Protein AF-A0A968SKX7-F1 (afdb_monomer_lite)

Radius of gyration: 16.62 Å; chains: 1; bounding box: 39×23×51 Å

Foldseek 3Di:
DPDAFQWKWKWFQFPVRDIDIAIDRDVVVVVCCCVPPQVVQQCPQDWDWDDHDDDPPDTDIDGNPGGPDMDMDGHDDDDPPPPDPPD

Structure (mmCIF, N/CA/C/O backbone):
data_AF-A0A968SKX7-F1
#
_entry.id   AF-A0A968SKX7-F1
#
loop_
_atom_site.group_PDB
_atom_site.id
_atom_site.type_symbol
_atom_site.label_atom_id
_atom_site.label_alt_id
_atom_site.label_comp_id
_atom_site.label_asym_id
_atom_site.label_entity_id
_atom_site.label_seq_id
_atom_site.pdbx_PDB_ins_code
_atom_site.Cartn_x
_atom_site.Cartn_y
_atom_site.Cartn_z
_atom_site.occupancy
_atom_site.B_iso_or_equiv
_atom_site.auth_seq_id
_atom_site.auth_comp_id
_atom_site.auth_asym_id
_atom_site.auth_atom_id
_atom_site.pdbx_PDB_model_num
ATOM 1 N N . MET A 1 1 ? 26.245 -4.046 -12.872 1.00 55.03 1 MET A N 1
ATOM 2 C CA . MET A 1 1 ? 25.488 -3.252 -11.877 1.00 55.03 1 MET A CA 1
ATOM 3 C C . MET A 1 1 ? 24.117 -3.887 -11.702 1.00 55.03 1 MET A C 1
ATOM 5 O O . MET A 1 1 ? 23.567 -4.302 -12.719 1.00 55.03 1 MET A O 1
ATOM 9 N N . PRO A 1 2 ? 23.572 -4.008 -10.478 1.00 63.22 2 PRO A N 1
ATOM 10 C CA . PRO A 1 2 ? 22.182 -4.416 -10.291 1.00 63.22 2 PRO A CA 1
ATOM 11 C C . PRO A 1 2 ? 21.283 -3.431 -11.038 1.00 63.22 2 PRO A C 1
ATOM 13 O O . PRO A 1 2 ? 21.458 -2.219 -10.913 1.00 63.22 2 PRO A O 1
ATOM 16 N N . ARG A 1 3 ? 20.373 -3.939 -11.866 1.00 76.31 3 ARG A N 1
ATOM 17 C CA . ARG A 1 3 ? 19.464 -3.089 -12.631 1.00 76.31 3 ARG A CA 1
ATOM 18 C C . ARG A 1 3 ? 18.500 -2.390 -11.668 1.00 76.31 3 ARG A C 1
ATOM 20 O O . ARG A 1 3 ? 17.886 -3.058 -10.838 1.00 76.31 3 ARG A O 1
ATOM 27 N N . MET A 1 4 ? 18.386 -1.064 -11.764 1.00 81.38 4 M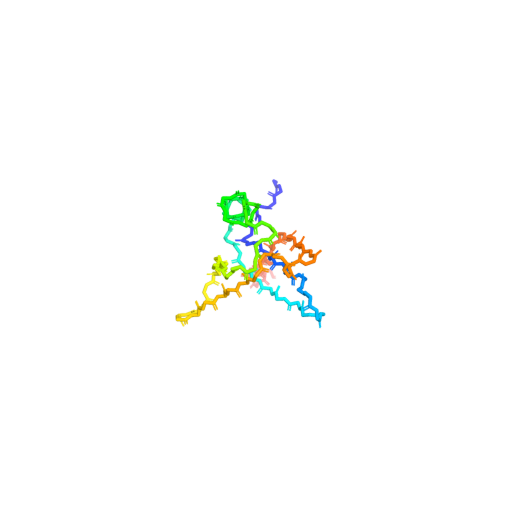ET A N 1
ATOM 28 C CA . MET A 1 4 ? 17.362 -0.320 -11.026 1.00 81.38 4 MET A CA 1
ATOM 29 C C . MET A 1 4 ? 15.968 -0.769 -11.495 1.00 81.38 4 MET A C 1
ATOM 31 O O . MET A 1 4 ? 15.776 -0.909 -12.706 1.00 81.38 4 MET A O 1
ATOM 35 N N . PRO A 1 5 ? 15.015 -1.014 -10.577 1.00 86.50 5 PRO A N 1
ATOM 36 C CA . PRO A 1 5 ? 13.633 -1.312 -10.942 1.00 86.50 5 PRO A CA 1
ATOM 37 C C . PRO A 1 5 ? 13.011 -0.177 -11.753 1.00 86.50 5 PRO A C 1
ATOM 39 O O . PRO A 1 5 ? 13.246 0.993 -11.458 1.00 86.50 5 PRO A O 1
ATOM 42 N N . ASP A 1 6 ? 12.216 -0.528 -12.760 1.00 87.38 6 ASP A N 1
ATOM 43 C CA . ASP A 1 6 ? 11.501 0.441 -13.591 1.00 87.38 6 ASP A CA 1
ATOM 44 C C . ASP A 1 6 ? 10.305 1.034 -12.829 1.00 87.38 6 ASP A C 1
ATOM 46 O O . ASP A 1 6 ? 9.990 2.216 -12.976 1.00 87.38 6 ASP A O 1
ATOM 50 N N . GLU A 1 7 ? 9.633 0.195 -12.032 1.00 92.44 7 GLU A N 1
ATOM 51 C CA . GLU A 1 7 ? 8.452 0.523 -11.225 1.00 92.44 7 GLU A CA 1
ATOM 52 C C . GLU A 1 7 ? 8.375 -0.394 -9.997 1.00 92.44 7 GLU A C 1
ATOM 54 O O . GLU A 1 7 ? 9.094 -1.392 -9.895 1.00 92.44 7 GLU A O 1
ATOM 59 N N . TYR A 1 8 ? 7.463 -0.085 -9.077 1.00 94.69 8 TYR A N 1
ATOM 60 C CA . TYR A 1 8 ? 7.139 -0.931 -7.932 1.00 94.69 8 TYR A CA 1
ATOM 61 C C . TYR A 1 8 ? 5.655 -1.291 -7.936 1.00 94.69 8 TYR A C 1
ATOM 63 O O . TYR A 1 8 ? 4.797 -0.409 -7.986 1.00 94.69 8 TYR A O 1
ATOM 71 N N . ALA A 1 9 ? 5.352 -2.588 -7.881 1.00 95.94 9 ALA A N 1
A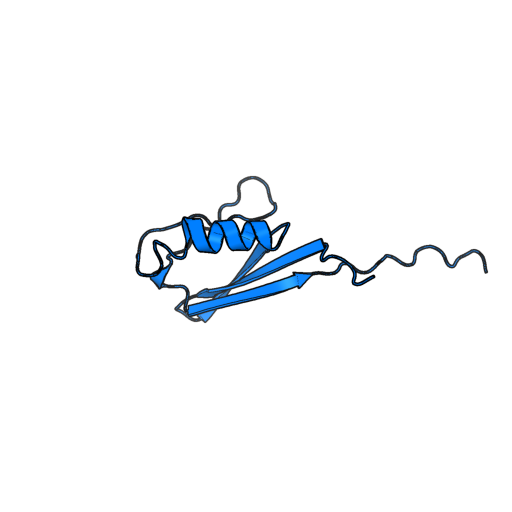TOM 72 C CA . ALA A 1 9 ? 4.004 -3.087 -7.640 1.00 95.94 9 ALA A CA 1
ATOM 73 C C . ALA A 1 9 ? 3.710 -3.028 -6.143 1.00 95.94 9 ALA A C 1
ATOM 75 O O . ALA A 1 9 ? 4.477 -3.567 -5.345 1.00 95.94 9 ALA A O 1
ATOM 76 N N . VAL A 1 10 ? 2.604 -2.404 -5.761 1.00 97.12 10 VAL A N 1
ATOM 77 C CA . VAL A 1 10 ? 2.125 -2.383 -4.380 1.00 97.12 10 VAL A CA 1
ATOM 78 C C . VAL A 1 10 ? 0.792 -3.104 -4.346 1.00 97.12 10 VAL A C 1
ATOM 80 O O . VAL A 1 10 ? -0.183 -2.646 -4.935 1.00 97.12 10 VAL A O 1
ATOM 83 N N . HIS A 1 11 ? 0.760 -4.242 -3.660 1.00 97.69 11 HIS A N 1
ATOM 84 C CA . HIS A 1 11 ? -0.447 -5.034 -3.490 1.00 97.69 11 HIS A CA 1
ATOM 85 C C . HIS A 1 11 ? -1.029 -4.791 -2.105 1.00 97.69 11 HIS A C 1
ATOM 87 O O . HIS A 1 11 ? -0.365 -5.053 -1.098 1.00 97.69 11 HIS A O 1
ATOM 93 N N . PHE A 1 12 ? -2.277 -4.344 -2.067 1.00 97.75 12 PHE A N 1
ATOM 94 C CA . PHE A 1 12 ? -3.057 -4.184 -0.850 1.00 97.75 12 PHE A CA 1
ATOM 95 C C . PHE A 1 12 ? -3.892 -5.433 -0.618 1.00 97.75 12 PHE A C 1
ATOM 97 O O . PHE A 1 12 ? -4.660 -5.835 -1.488 1.00 97.75 12 PHE A O 1
ATOM 104 N N . LEU A 1 13 ? -3.745 -6.038 0.557 1.00 97.88 13 LEU A N 1
ATOM 105 C CA . LEU A 1 13 ? -4.621 -7.097 1.035 1.00 97.88 13 LEU A CA 1
ATOM 106 C C . LEU A 1 13 ? -5.684 -6.431 1.901 1.00 97.88 13 LEU A C 1
ATOM 108 O O . LEU A 1 13 ? -5.357 -5.879 2.950 1.00 97.88 13 LEU A O 1
ATOM 112 N N . ILE A 1 14 ? -6.931 -6.435 1.445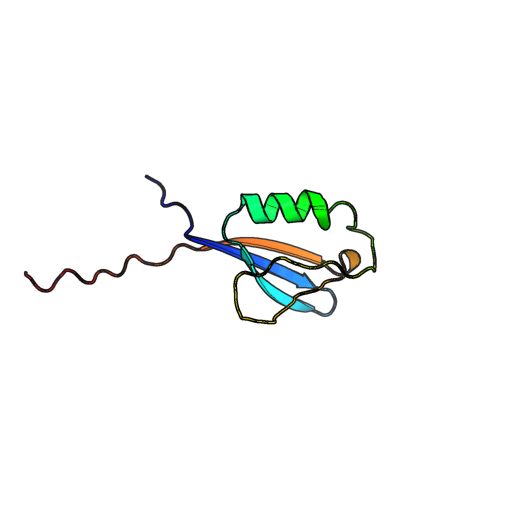 1.00 97.12 14 ILE A N 1
ATOM 113 C CA . ILE A 1 14 ? -8.030 -5.699 2.071 1.00 97.12 14 ILE A CA 1
ATOM 114 C C . ILE A 1 14 ? -8.990 -6.697 2.720 1.00 97.12 14 ILE A C 1
ATOM 116 O O . ILE A 1 14 ? -9.214 -7.802 2.212 1.00 97.12 14 ILE A O 1
ATOM 120 N N . SER A 1 15 ? -9.553 -6.310 3.865 1.00 97.12 15 SER A N 1
ATOM 121 C CA . SER A 1 15 ? -10.597 -7.076 4.541 1.00 97.12 15 SER A CA 1
ATOM 122 C C . SER A 1 15 ? -11.725 -7.457 3.569 1.00 97.12 15 SER A C 1
ATOM 124 O O . SER A 1 15 ? -12.066 -6.720 2.646 1.00 97.12 15 SER A O 1
ATOM 126 N N . GLY A 1 16 ? -12.267 -8.665 3.734 1.00 94.69 16 GLY A N 1
ATOM 127 C CA . GLY A 1 16 ? -13.191 -9.260 2.758 1.00 94.69 16 GLY A CA 1
ATOM 128 C C . GLY A 1 16 ? -12.506 -10.051 1.636 1.00 94.69 16 GLY A C 1
ATOM 129 O O . GLY A 1 16 ? -13.194 -10.597 0.783 1.00 94.69 16 GLY A O 1
ATOM 130 N N . GLY A 1 17 ? -11.173 -10.169 1.655 1.00 93.50 17 GLY A N 1
ATOM 131 C CA . GLY A 1 17 ? -10.418 -11.025 0.730 1.00 93.50 17 GLY A CA 1
ATOM 132 C C . GLY A 1 17 ? -10.050 -10.355 -0.595 1.00 93.50 17 GLY A C 1
ATOM 133 O O . GLY A 1 17 ? -9.546 -11.021 -1.498 1.00 93.50 17 GLY A O 1
ATOM 134 N N . HIS A 1 18 ? -10.274 -9.047 -0.718 1.00 95.69 18 HIS A N 1
ATOM 135 C CA . HIS A 1 18 ? -9.916 -8.290 -1.910 1.00 95.69 18 HIS A CA 1
ATOM 136 C C . HIS A 1 18 ? -8.407 -8.044 -1.978 1.00 95.69 18 HIS A C 1
ATOM 138 O O . HIS A 1 18 ? -7.747 -7.793 -0.965 1.00 95.69 18 HIS A O 1
ATOM 144 N N . ARG A 1 19 ? -7.870 -8.079 -3.198 1.00 95.75 19 ARG A N 1
ATOM 145 C CA . ARG A 1 19 ? -6.491 -7.702 -3.494 1.00 95.75 19 ARG A CA 1
ATOM 146 C C . ARG A 1 19 ? -6.493 -6.656 -4.592 1.00 95.75 19 ARG A C 1
ATOM 148 O O . ARG A 1 19 ? -6.958 -6.948 -5.686 1.00 95.75 19 ARG A O 1
ATOM 155 N N . GLU A 1 20 ? -5.926 -5.497 -4.293 1.00 95.44 20 GLU A N 1
ATOM 156 C CA . GLU A 1 20 ? -5.745 -4.420 -5.266 1.00 95.44 20 GLU A CA 1
ATOM 157 C C . GLU A 1 20 ? -4.259 -4.234 -5.559 1.00 95.44 20 GLU A C 1
ATOM 159 O O . GLU A 1 20 ? -3.431 -4.375 -4.654 1.00 95.44 20 GLU A O 1
ATOM 164 N N . GLU A 1 21 ? -3.906 -3.938 -6.805 1.00 95.31 21 GLU A N 1
ATOM 165 C CA . GLU A 1 21 ? -2.527 -3.703 -7.221 1.00 95.31 21 GLU A CA 1
ATOM 166 C C . GLU A 1 21 ? -2.392 -2.318 -7.837 1.00 95.31 21 GLU A C 1
ATOM 168 O O . GLU A 1 21 ? -3.052 -1.993 -8.815 1.00 95.31 21 GLU A O 1
ATOM 173 N N . VAL A 1 22 ? -1.456 -1.528 -7.318 1.00 94.75 22 VAL A N 1
ATOM 174 C CA . VAL A 1 22 ? -1.123 -0.218 -7.882 1.00 94.75 22 VAL A CA 1
ATOM 175 C C . VAL A 1 22 ? 0.360 -0.124 -8.210 1.00 94.75 22 VAL A C 1
ATOM 177 O O . VAL A 1 22 ? 1.186 -0.887 -7.701 1.00 94.75 22 VAL A O 1
ATOM 180 N N . ARG A 1 23 ? 0.717 0.841 -9.060 1.00 94.00 23 ARG A N 1
ATOM 181 C CA . ARG A 1 23 ? 2.102 1.095 -9.470 1.00 94.00 23 ARG A CA 1
ATOM 182 C C . ARG A 1 23 ? 2.624 2.386 -8.854 1.00 94.00 23 ARG A C 1
ATOM 184 O O . ARG A 1 23 ? 1.987 3.429 -8.971 1.00 94.00 23 ARG A O 1
ATOM 191 N N . PHE A 1 24 ? 3.816 2.317 -8.270 1.00 94.56 24 PHE A N 1
ATOM 192 C CA . PHE A 1 24 ? 4.626 3.474 -7.889 1.00 94.56 24 PHE A CA 1
ATOM 193 C C . PHE A 1 24 ? 5.840 3.582 -8.814 1.00 94.56 24 PHE A C 1
ATOM 195 O O . PHE A 1 24 ? 6.398 2.571 -9.240 1.00 94.56 24 PHE A O 1
ATOM 202 N N . ALA A 1 25 ? 6.257 4.813 -9.125 1.00 92.75 25 ALA A N 1
ATOM 203 C CA . ALA A 1 25 ? 7.435 5.062 -9.957 1.00 92.75 25 ALA A CA 1
ATOM 204 C C . ALA A 1 25 ? 8.724 4.627 -9.250 1.00 92.75 25 ALA A C 1
ATOM 206 O O . ALA A 1 25 ? 9.587 3.998 -9.851 1.00 92.75 25 ALA A O 1
ATOM 207 N N . THR A 1 26 ? 8.836 4.955 -7.963 1.00 93.88 26 THR A N 1
ATOM 208 C CA . THR A 1 26 ? 10.003 4.651 -7.136 1.00 93.88 26 THR A CA 1
ATOM 209 C C . THR A 1 26 ? 9.575 4.091 -5.783 1.00 93.88 26 THR A C 1
ATOM 211 O O . THR A 1 26 ? 8.455 4.323 -5.318 1.00 93.88 26 THR A O 1
ATOM 214 N N . ILE A 1 27 ? 10.480 3.377 -5.109 1.00 95.00 27 ILE A N 1
ATOM 215 C CA . ILE A 1 27 ? 10.229 2.911 -3.739 1.00 95.00 27 ILE A CA 1
ATOM 216 C C . ILE A 1 27 ? 10.135 4.083 -2.758 1.00 95.00 27 ILE A C 1
ATOM 218 O O . ILE A 1 27 ? 9.386 4.010 -1.787 1.00 95.00 27 ILE A O 1
ATOM 222 N N . GLN A 1 28 ? 10.848 5.180 -3.022 1.00 95.94 28 GLN A N 1
ATOM 223 C CA . GLN A 1 28 ? 10.836 6.383 -2.195 1.00 95.94 28 GLN A CA 1
ATOM 224 C C . GLN A 1 28 ? 9.464 7.063 -2.216 1.00 95.94 28 GLN A C 1
ATOM 226 O O . GLN A 1 28 ? 8.995 7.508 -1.169 1.00 95.94 28 GLN A O 1
ATOM 231 N N . ASP A 1 29 ? 8.788 7.095 -3.369 1.00 95.56 29 ASP A N 1
ATOM 232 C CA . ASP A 1 29 ? 7.423 7.624 -3.472 1.00 95.56 29 ASP A CA 1
ATOM 233 C C . ASP A 1 29 ? 6.450 6.809 -2.615 1.00 95.56 29 ASP A C 1
ATOM 235 O O . ASP A 1 29 ? 5.650 7.377 -1.864 1.00 95.56 29 ASP A O 1
ATOM 239 N N . PHE A 1 30 ? 6.566 5.475 -2.666 1.00 96.50 30 PHE A N 1
ATOM 240 C CA . PHE A 1 30 ? 5.791 4.591 -1.800 1.00 96.50 30 PHE A CA 1
ATOM 241 C C . PHE A 1 30 ? 6.102 4.852 -0.324 1.00 96.50 30 PHE A C 1
ATOM 243 O O . PHE A 1 30 ? 5.181 5.056 0.460 1.00 96.50 30 PHE A O 1
ATOM 250 N N . GLN A 1 31 ? 7.379 4.898 0.065 1.00 97.38 31 GLN A N 1
ATOM 251 C CA . GLN A 1 31 ? 7.791 5.131 1.453 1.00 97.38 31 GLN A CA 1
ATOM 252 C C . GLN A 1 31 ? 7.291 6.478 1.987 1.00 97.38 31 GLN A C 1
ATOM 254 O O . GLN A 1 31 ? 6.835 6.560 3.128 1.00 97.38 31 GLN A O 1
ATOM 259 N N . LYS A 1 32 ? 7.335 7.529 1.161 1.00 97.75 32 LYS A N 1
ATOM 260 C CA . LYS A 1 32 ? 6.828 8.857 1.511 1.00 97.75 32 LYS A CA 1
ATOM 261 C C . LYS A 1 32 ? 5.323 8.827 1.765 1.00 97.75 32 LYS A C 1
ATOM 263 O O . LYS A 1 32 ? 4.869 9.368 2.772 1.00 97.75 32 LYS A O 1
ATOM 268 N N . TRP A 1 33 ? 4.553 8.189 0.885 1.00 97.56 33 TRP A N 1
ATOM 269 C CA . TRP A 1 33 ? 3.110 8.039 1.076 1.00 97.56 33 TRP A CA 1
ATOM 270 C C . TRP A 1 33 ? 2.778 7.148 2.281 1.00 97.56 33 TRP A C 1
ATOM 272 O O . TRP A 1 33 ? 1.960 7.523 3.121 1.00 97.56 33 TRP A O 1
ATOM 282 N N . TYR A 1 34 ? 3.453 6.006 2.412 1.00 97.94 34 TYR A N 1
ATOM 283 C CA . TYR A 1 34 ? 3.258 5.051 3.497 1.00 97.94 34 TYR A CA 1
ATOM 284 C C . TYR A 1 34 ? 3.451 5.720 4.861 1.00 97.94 34 TYR A C 1
ATOM 286 O O . TYR A 1 34 ? 2.553 5.695 5.700 1.00 97.94 34 TYR A O 1
ATOM 294 N N . SER A 1 35 ? 4.582 6.397 5.062 1.00 98.00 35 SER A N 1
ATOM 295 C CA . SER A 1 35 ? 4.899 7.055 6.332 1.00 98.00 35 SER A CA 1
ATOM 296 C C . SER A 1 35 ? 4.111 8.348 6.556 1.00 98.00 35 SER A C 1
ATOM 298 O O . SER A 1 35 ? 3.803 8.678 7.697 1.00 98.00 35 SER A O 1
ATOM 300 N N . GLY A 1 36 ? 3.793 9.096 5.493 1.00 97.81 36 GLY A N 1
ATOM 301 C CA . GLY A 1 36 ? 3.183 10.426 5.597 1.00 97.81 36 GLY A CA 1
ATOM 302 C C . GLY A 1 36 ? 1.653 10.450 5.578 1.00 97.81 36 GLY A C 1
ATOM 303 O O . GLY A 1 36 ? 1.057 11.364 6.140 1.00 97.81 36 GLY A O 1
ATOM 304 N N . ALA A 1 37 ? 1.009 9.470 4.941 1.00 96.81 37 ALA A N 1
ATOM 305 C CA . ALA A 1 37 ? -0.442 9.445 4.752 1.00 96.81 37 ALA A CA 1
ATOM 306 C C . ALA A 1 37 ? -1.104 8.221 5.392 1.00 96.81 37 ALA A C 1
ATOM 308 O O . ALA A 1 37 ? -2.132 8.372 6.056 1.00 96.81 37 ALA A O 1
ATOM 309 N N . LEU A 1 38 ? -0.524 7.028 5.212 1.00 97.88 38 LEU A N 1
ATOM 310 C CA . LEU A 1 38 ? -1.121 5.787 5.706 1.00 97.88 38 LEU A CA 1
ATOM 311 C C . LEU A 1 38 ? -0.848 5.563 7.197 1.00 97.88 38 LEU A C 1
ATOM 313 O O . LEU A 1 38 ? -1.788 5.476 7.984 1.00 97.88 38 LEU A O 1
ATOM 317 N N . MET A 1 39 ? 0.424 5.486 7.592 1.00 97.81 39 MET A N 1
ATOM 318 C CA . MET A 1 39 ? 0.832 5.152 8.961 1.00 97.81 39 MET A CA 1
ATOM 319 C C . MET A 1 39 ? 0.218 6.052 10.044 1.00 97.81 39 MET A C 1
ATOM 321 O O . MET A 1 39 ? -0.259 5.510 11.042 1.00 97.81 39 MET A O 1
ATOM 325 N N . PRO A 1 40 ? 0.134 7.388 9.871 1.00 98.19 40 PRO A N 1
ATOM 326 C CA . PRO A 1 40 ? -0.490 8.260 10.868 1.00 98.19 40 PRO A CA 1
ATOM 327 C C . PRO A 1 40 ? -1.985 7.984 11.071 1.00 98.19 40 PRO A C 1
ATOM 329 O O . PRO A 1 40 ? -2.563 8.405 12.068 1.00 98.19 40 PRO A O 1
ATOM 332 N N . LYS A 1 41 ? -2.621 7.294 10.118 1.00 97.75 41 LYS A N 1
ATOM 333 C CA . LYS A 1 41 ? -4.052 6.994 10.095 1.00 97.75 41 LYS A CA 1
ATOM 334 C C . LYS A 1 41 ? -4.331 5.495 10.126 1.00 97.75 41 LYS A C 1
ATOM 336 O O . LYS A 1 41 ? -5.434 5.106 9.773 1.00 97.75 41 LYS A O 1
ATOM 341 N N . ILE A 1 42 ? -3.382 4.652 10.542 1.00 96.75 42 ILE A N 1
ATOM 342 C CA . ILE A 1 42 ? -3.481 3.189 10.388 1.00 96.75 42 ILE A CA 1
ATOM 343 C C . ILE A 1 42 ? -4.736 2.568 11.025 1.00 96.75 42 ILE A C 1
ATOM 345 O O . ILE A 1 42 ? -5.274 1.598 10.503 1.00 96.75 42 ILE A O 1
ATOM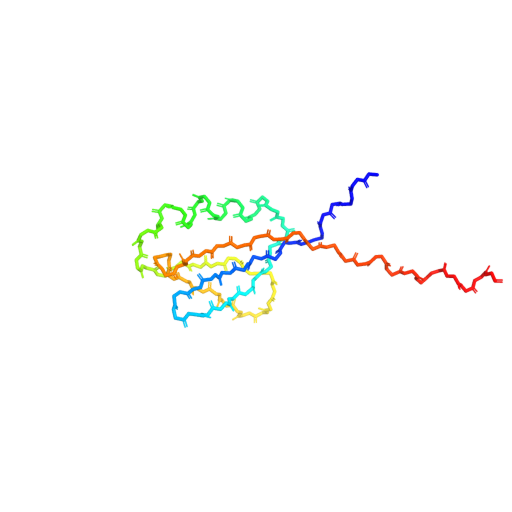 349 N N . SER A 1 43 ? -5.252 3.154 12.108 1.00 97.00 43 SER A N 1
ATOM 350 C CA . SER A 1 43 ? -6.494 2.732 12.771 1.00 97.00 43 SER A CA 1
ATOM 351 C C . SER A 1 43 ? -7.747 3.483 12.302 1.00 97.00 43 SER A C 1
ATOM 353 O O . SER A 1 43 ? -8.847 3.173 12.755 1.00 97.00 43 SER A O 1
ATOM 355 N N . SER A 1 44 ? -7.612 4.467 11.411 1.00 98.12 44 SER A N 1
ATOM 356 C CA . SER A 1 44 ? -8.731 5.282 10.939 1.00 98.12 44 SER A CA 1
ATOM 357 C C . SER A 1 44 ? -9.642 4.497 9.996 1.00 98.12 44 SER A C 1
ATOM 359 O O . SER A 1 44 ? -9.204 3.683 9.173 1.00 98.12 44 SER A O 1
ATOM 361 N N . SER A 1 45 ? -10.938 4.771 10.106 1.00 97.56 45 SER A N 1
ATOM 362 C CA . SER A 1 45 ? -11.957 4.347 9.153 1.00 97.56 45 SER A CA 1
ATOM 363 C C . SER A 1 45 ? -12.172 5.362 8.027 1.00 97.56 45 SER A C 1
ATOM 365 O O . SER A 1 45 ? -12.942 5.067 7.118 1.00 97.56 45 SER A O 1
ATOM 367 N N . ASP A 1 46 ? -11.497 6.514 8.023 1.00 97.69 46 ASP A N 1
ATOM 368 C CA . ASP A 1 46 ? -11.579 7.502 6.942 1.00 97.69 46 ASP A CA 1
ATOM 369 C C . ASP A 1 46 ? -10.991 6.967 5.633 1.00 97.69 46 ASP A C 1
ATOM 371 O O . ASP A 1 46 ? -10.124 6.092 5.624 1.00 97.69 46 ASP A O 1
ATOM 375 N N . LEU A 1 47 ? -11.441 7.525 4.507 1.00 97.69 47 LEU A N 1
ATOM 376 C CA . LEU A 1 47 ? -10.825 7.251 3.211 1.00 97.69 47 LEU A CA 1
ATOM 377 C C . LEU A 1 47 ? -9.561 8.093 3.037 1.00 97.69 47 LEU A C 1
ATOM 379 O O . LEU A 1 47 ? -9.571 9.306 3.256 1.00 97.69 47 LEU A O 1
ATOM 383 N N . ILE A 1 48 ? -8.490 7.451 2.578 1.00 97.50 48 ILE A N 1
ATOM 384 C CA . ILE A 1 48 ? -7.288 8.126 2.088 1.00 97.50 48 ILE A CA 1
ATOM 385 C C . ILE A 1 48 ? -7.067 7.790 0.619 1.00 97.50 48 ILE A C 1
ATOM 387 O O . ILE A 1 48 ? -7.382 6.687 0.178 1.00 97.50 48 ILE A O 1
ATOM 391 N N . ASN A 1 49 ? -6.510 8.736 -0.133 1.00 95.88 49 ASN A N 1
ATOM 392 C CA . ASN A 1 49 ? -6.103 8.500 -1.512 1.00 95.88 49 ASN A CA 1
ATOM 393 C C . ASN A 1 49 ? -4.779 7.722 -1.554 1.00 95.88 49 ASN A C 1
ATOM 395 O O . ASN A 1 49 ? -3.847 8.013 -0.793 1.00 95.88 49 ASN A O 1
ATOM 399 N N . VAL A 1 50 ? -4.713 6.743 -2.450 1.00 95.56 50 VAL A N 1
ATOM 400 C CA . VAL A 1 50 ? -3.498 6.009 -2.790 1.00 95.56 50 VAL A CA 1
ATOM 401 C C . VAL A 1 50 ? -2.981 6.548 -4.128 1.00 95.56 50 VAL A C 1
ATOM 403 O O . VAL A 1 50 ? -3.724 6.518 -5.110 1.00 95.56 50 VAL A O 1
ATOM 406 N N . PRO A 1 51 ? -1.724 7.019 -4.203 1.00 92.38 51 PRO A N 1
ATOM 407 C CA . PRO A 1 51 ? -1.113 7.408 -5.463 1.00 92.38 51 PRO A CA 1
ATOM 408 C C . PRO A 1 51 ? -1.082 6.224 -6.431 1.00 92.38 51 PRO A C 1
ATOM 410 O O . PRO A 1 51 ? -0.549 5.165 -6.102 1.00 92.38 51 PRO A O 1
ATOM 413 N N . ILE A 1 52 ? -1.625 6.418 -7.631 1.00 89.38 52 ILE A N 1
ATOM 414 C CA . ILE A 1 52 ? -1.606 5.427 -8.708 1.00 89.38 52 ILE A CA 1
ATOM 415 C C . ILE A 1 52 ? -0.971 6.035 -9.960 1.00 89.38 52 ILE A C 1
ATOM 417 O O . ILE A 1 52 ? -1.211 7.195 -10.301 1.00 89.38 52 ILE A O 1
ATOM 421 N N . ARG A 1 53 ? -0.118 5.263 -10.638 1.00 79.75 53 ARG A N 1
ATOM 422 C CA . ARG A 1 53 ? 0.564 5.684 -11.867 1.00 79.75 53 ARG A CA 1
ATOM 423 C C . ARG A 1 53 ? -0.277 5.271 -13.090 1.00 79.75 53 ARG A C 1
ATOM 425 O O . ARG A 1 53 ? -0.199 4.124 -13.503 1.00 79.75 53 ARG A O 1
ATOM 432 N N . ASN A 1 54 ? -1.015 6.231 -13.666 1.00 67.25 54 ASN A N 1
ATOM 433 C CA . ASN A 1 54 ? -1.806 6.184 -14.919 1.00 67.25 54 ASN A CA 1
ATOM 434 C C . ASN A 1 54 ? -3.037 5.251 -14.973 1.00 67.25 54 ASN A C 1
ATOM 436 O O . ASN A 1 54 ? -2.901 4.037 -15.014 1.00 67.25 54 ASN A O 1
ATOM 440 N N . THR A 1 55 ? -4.236 5.823 -15.146 1.00 55.22 55 THR A N 1
ATOM 441 C CA . THR A 1 55 ? -4.930 6.143 -16.419 1.00 55.22 55 THR A CA 1
ATOM 442 C C . THR A 1 55 ? -5.812 7.381 -16.150 1.00 55.22 55 THR A C 1
ATOM 444 O O . THR A 1 55 ? -6.203 7.610 -15.007 1.00 55.22 55 THR A O 1
ATOM 447 N N . GLN A 1 56 ? -6.034 8.266 -17.130 1.00 68.50 56 GLN A N 1
ATOM 448 C CA . GLN A 1 56 ? -6.724 9.554 -16.913 1.00 68.50 56 GLN A CA 1
ATOM 449 C C . GLN A 1 56 ? -8.055 9.386 -16.147 1.00 68.50 56 GLN A C 1
ATOM 451 O O . GLN A 1 56 ? -8.864 8.537 -16.506 1.00 68.50 56 GLN A O 1
ATOM 456 N N . ASN A 1 57 ? -8.286 10.235 -15.136 1.00 79.31 57 ASN A N 1
ATOM 457 C CA . ASN A 1 57 ? -9.494 10.283 -14.293 1.00 79.31 57 ASN A CA 1
ATOM 458 C C . ASN A 1 57 ? -9.743 9.115 -13.314 1.00 79.31 57 ASN A C 1
ATOM 460 O O . ASN A 1 57 ? -10.850 8.995 -12.790 1.00 79.31 57 ASN A O 1
ATOM 464 N N . GLU A 1 58 ? -8.741 8.300 -12.993 1.00 87.25 58 GLU A N 1
ATOM 465 C CA . GLU A 1 58 ? -8.885 7.258 -11.971 1.00 87.25 58 GLU A CA 1
ATOM 466 C C . GLU A 1 58 ? -8.430 7.722 -10.578 1.00 87.25 58 GLU A C 1
ATOM 468 O O . GLU A 1 58 ? -7.455 8.465 -10.432 1.00 87.25 58 GLU A O 1
ATOM 473 N N . ILE A 1 59 ? -9.131 7.263 -9.537 1.00 91.00 59 ILE A N 1
ATOM 474 C CA . ILE A 1 59 ? -8.725 7.424 -8.139 1.00 91.00 59 ILE A CA 1
ATOM 475 C C . ILE A 1 59 ? -8.870 6.094 -7.404 1.00 91.00 59 ILE A C 1
ATOM 477 O O . ILE A 1 59 ? -9.903 5.436 -7.502 1.00 91.00 59 ILE A O 1
ATOM 481 N N . PHE A 1 60 ? -7.870 5.739 -6.600 1.00 94.12 60 PHE A N 1
ATOM 482 C CA . PHE A 1 60 ? -7.992 4.656 -5.632 1.00 94.12 60 PHE A CA 1
ATOM 483 C C . PHE A 1 60 ? -8.012 5.241 -4.220 1.00 94.12 60 PHE A C 1
ATOM 485 O O . PHE A 1 60 ? -7.129 6.010 -3.829 1.00 94.12 60 PHE A O 1
ATOM 492 N N . VAL A 1 61 ? -9.053 4.905 -3.459 1.00 95.81 61 VAL A N 1
ATOM 493 C CA . VAL A 1 61 ? -9.202 5.306 -2.059 1.00 95.81 61 VAL A CA 1
ATOM 494 C C . VAL A 1 61 ? -9.424 4.080 -1.193 1.00 95.81 61 VAL A C 1
ATOM 496 O O . VAL A 1 61 ? -10.151 3.163 -1.566 1.00 95.81 61 VAL A O 1
ATOM 499 N N . VAL A 1 62 ? -8.809 4.071 -0.017 1.00 96.88 62 VAL A N 1
ATOM 500 C CA . VAL A 1 62 ? -8.853 2.927 0.895 1.00 96.88 62 VAL A CA 1
ATOM 501 C C . VAL A 1 62 ? -9.049 3.396 2.327 1.00 96.88 62 VAL A C 1
ATOM 503 O O . VAL A 1 62 ? -8.641 4.500 2.693 1.00 96.88 62 VAL A O 1
ATOM 506 N N . ARG A 1 63 ? -9.680 2.548 3.144 1.00 97.88 63 ARG A N 1
ATOM 507 C CA . ARG A 1 63 ? -9.710 2.710 4.600 1.00 97.88 63 ARG A CA 1
ATOM 508 C C . ARG A 1 63 ? -8.456 2.069 5.187 1.00 97.88 63 ARG A C 1
ATOM 510 O O . ARG A 1 63 ? -8.321 0.851 5.053 1.00 97.88 63 ARG A O 1
ATOM 517 N N . PRO A 1 64 ? -7.565 2.824 5.852 1.00 98.00 64 PRO A N 1
ATOM 518 C CA . PRO A 1 64 ? -6.355 2.266 6.453 1.00 98.00 64 PRO A CA 1
ATOM 519 C C . PRO A 1 64 ? -6.626 1.070 7.368 1.00 98.00 64 PRO A C 1
ATOM 521 O O . PRO A 1 64 ? -5.980 0.037 7.229 1.00 98.00 64 PRO A O 1
ATOM 524 N N . SER A 1 65 ? -7.657 1.167 8.214 1.00 98.25 65 SER A N 1
ATOM 525 C CA . SER A 1 65 ? -8.056 0.099 9.144 1.00 98.25 65 SER A CA 1
ATOM 526 C C . SER A 1 65 ? -8.529 -1.195 8.471 1.00 98.25 65 SER A C 1
ATOM 528 O O . SER A 1 65 ? -8.657 -2.219 9.134 1.00 98.25 65 SER A O 1
ATOM 530 N N . SER A 1 66 ? -8.806 -1.170 7.164 1.00 98.00 66 SER A N 1
ATOM 531 C CA . SER A 1 66 ? -9.208 -2.346 6.384 1.00 98.00 66 SER A CA 1
ATOM 532 C C . SER A 1 66 ? -8.039 -3.008 5.650 1.00 98.00 66 SER A C 1
ATOM 534 O O . SER A 1 66 ? -8.227 -4.065 5.051 1.00 98.00 66 SER A O 1
ATOM 536 N N . ILE A 1 67 ? -6.841 -2.419 5.682 1.00 97.94 67 ILE A N 1
ATOM 537 C CA . ILE A 1 67 ? -5.645 -3.004 5.074 1.00 97.94 67 ILE A CA 1
ATOM 538 C C . ILE A 1 67 ? -5.075 -4.050 6.034 1.00 97.94 67 ILE A C 1
ATOM 540 O O . ILE A 1 67 ? -4.564 -3.730 7.103 1.00 97.94 67 ILE A O 1
ATOM 544 N N . MET A 1 68 ? -5.143 -5.314 5.631 1.00 97.62 68 MET A N 1
ATOM 545 C CA . MET A 1 68 ? -4.609 -6.456 6.376 1.00 97.62 68 MET A CA 1
ATOM 546 C C . MET A 1 68 ? -3.123 -6.694 6.097 1.00 97.62 68 MET A C 1
ATOM 548 O O . MET A 1 68 ? -2.426 -7.310 6.898 1.00 97.62 68 MET A O 1
ATOM 552 N N . GLY A 1 69 ? -2.635 -6.223 4.951 1.00 97.62 69 GLY A N 1
ATOM 553 C CA . GLY A 1 69 ? -1.240 -6.353 4.571 1.00 97.62 69 GLY A CA 1
ATOM 554 C C . GLY A 1 69 ? -0.906 -5.554 3.323 1.00 97.62 69 GLY A C 1
ATOM 555 O O . GLY A 1 69 ? -1.780 -5.215 2.523 1.00 97.62 69 GLY A O 1
ATOM 556 N N . ILE A 1 70 ? 0.382 -5.265 3.162 1.00 98.06 70 ILE A N 1
ATOM 557 C CA . ILE A 1 70 ? 0.928 -4.594 1.986 1.00 98.06 70 ILE A CA 1
ATOM 558 C C . ILE A 1 70 ? 2.159 -5.365 1.534 1.00 98.06 70 ILE A C 1
ATOM 560 O O . ILE A 1 70 ? 3.073 -5.606 2.322 1.00 98.06 70 ILE A O 1
ATOM 564 N N . ARG A 1 71 ? 2.191 -5.733 0.255 1.00 98.00 71 ARG A N 1
ATOM 565 C CA . ARG A 1 71 ? 3.357 -6.346 -0.380 1.00 98.00 71 ARG A CA 1
ATOM 566 C C . ARG A 1 71 ? 3.884 -5.413 -1.454 1.00 98.00 71 ARG A C 1
ATOM 568 O O . ARG A 1 71 ? 3.116 -5.005 -2.319 1.00 98.00 71 ARG A O 1
ATOM 575 N N . VAL A 1 72 ? 5.176 -5.107 -1.413 1.00 97.50 72 VAL A N 1
ATOM 576 C CA . VAL A 1 72 ? 5.830 -4.222 -2.383 1.00 97.50 72 VAL A CA 1
ATOM 577 C C . VAL A 1 72 ? 6.885 -5.002 -3.146 1.00 97.50 72 VAL A C 1
ATOM 579 O O . VAL A 1 72 ? 7.747 -5.623 -2.528 1.00 97.50 72 VAL A O 1
ATOM 582 N N . GLU A 1 73 ? 6.824 -4.966 -4.473 1.00 96.06 73 GLU A N 1
ATOM 583 C CA . GLU A 1 73 ? 7.746 -5.696 -5.343 1.00 96.06 73 GLU A CA 1
ATOM 584 C C . GLU A 1 73 ? 8.376 -4.795 -6.401 1.00 96.06 73 GLU A C 1
ATOM 586 O O . GLU A 1 73 ? 7.663 -4.007 -7.025 1.00 96.06 73 GLU A O 1
ATOM 591 N N . PRO A 1 74 ? 9.690 -4.921 -6.654 1.00 95.06 74 PRO A N 1
ATOM 592 C CA . PRO A 1 74 ? 10.315 -4.272 -7.794 1.00 95.06 74 PRO A CA 1
ATOM 593 C C . PRO A 1 74 ? 9.868 -4.934 -9.101 1.00 95.06 74 PRO A C 1
ATOM 595 O O . PRO A 1 74 ? 9.802 -6.157 -9.208 1.00 95.06 74 PRO A O 1
ATOM 598 N N . ILE A 1 75 ? 9.633 -4.119 -10.122 1.00 92.75 75 ILE A N 1
ATOM 599 C CA . ILE A 1 75 ? 9.324 -4.560 -11.479 1.00 92.75 75 ILE A CA 1
ATOM 600 C C . ILE A 1 75 ? 10.490 -4.198 -12.381 1.00 92.75 75 ILE A C 1
ATOM 602 O O . ILE A 1 75 ? 10.877 -3.036 -12.485 1.00 92.75 75 ILE A O 1
ATOM 606 N N . LEU A 1 76 ? 11.039 -5.215 -13.038 1.00 89.31 76 LEU A N 1
ATOM 607 C CA . LEU A 1 76 ? 12.109 -5.087 -14.018 1.00 89.31 76 LEU A CA 1
ATOM 608 C C . LEU A 1 76 ? 11.526 -5.460 -15.381 1.00 89.31 76 LEU A C 1
ATOM 610 O O . LEU A 1 76 ? 11.182 -6.618 -15.617 1.00 89.31 76 LEU A O 1
ATOM 614 N N . ARG A 1 77 ? 11.392 -4.494 -16.286 1.00 82.56 77 ARG A N 1
ATOM 615 C CA . ARG A 1 77 ? 10.965 -4.748 -17.665 1.00 82.56 77 ARG A CA 1
ATOM 616 C C . ARG A 1 77 ? 12.084 -5.487 -18.388 1.00 82.56 77 ARG A C 1
ATOM 618 O O . ARG A 1 77 ? 13.245 -5.099 -18.282 1.00 82.56 77 ARG A O 1
ATOM 625 N N . ALA A 1 78 ? 11.787 -6.546 -19.135 1.00 74.81 78 ALA A N 1
ATOM 626 C CA . ALA A 1 78 ? 12.810 -7.192 -19.958 1.00 74.81 78 ALA A CA 1
ATOM 627 C C . ALA A 1 78 ? 13.454 -6.157 -20.904 1.00 74.81 78 ALA A C 1
ATOM 629 O O . ALA A 1 78 ? 12.767 -5.273 -21.415 1.00 74.81 78 ALA A O 1
ATOM 630 N N . VAL A 1 79 ? 14.775 -6.225 -21.113 1.00 64.50 79 VAL A N 1
ATOM 631 C CA . VAL A 1 79 ? 15.369 -5.520 -22.260 1.00 64.50 79 VAL A CA 1
ATOM 632 C C . VAL A 1 79 ? 14.871 -6.264 -23.496 1.00 64.50 79 VAL A C 1
ATOM 634 O O . VAL A 1 79 ? 15.132 -7.461 -23.614 1.00 64.50 79 VAL A O 1
ATOM 637 N N . SER A 1 80 ? 14.127 -5.591 -24.378 1.00 56.66 80 SER A N 1
ATOM 638 C CA . SER A 1 80 ? 13.831 -6.136 -25.707 1.00 56.66 80 SER A CA 1
ATOM 639 C C . SER A 1 80 ? 15.164 -6.441 -26.391 1.00 56.66 80 SER A C 1
ATOM 641 O O . SER A 1 80 ? 15.978 -5.540 -26.588 1.00 56.66 80 SER A O 1
ATOM 643 N N . SER A 1 81 ? 15.421 -7.710 -26.701 1.00 58.00 81 SER A N 1
ATOM 644 C CA . SER A 1 81 ? 16.603 -8.133 -27.457 1.00 58.00 81 SER A CA 1
ATOM 645 C C . SER A 1 81 ? 16.329 -8.051 -28.960 1.00 58.00 81 SER A C 1
ATOM 647 O O . SER A 1 81 ? 16.546 -8.999 -29.701 1.00 58.00 81 SER A O 1
ATOM 649 N N . GLU A 1 82 ? 15.865 -6.900 -29.440 1.00 58.81 82 GLU A N 1
ATOM 650 C CA . GLU A 1 82 ? 15.746 -6.624 -30.876 1.00 58.81 82 GLU A CA 1
ATOM 651 C C . GLU A 1 82 ? 17.053 -6.061 -31.451 1.00 58.81 82 GLU A C 1
ATOM 653 O O . GLU A 1 82 ? 17.047 -5.002 -32.056 1.00 58.81 82 GLU A O 1
ATOM 658 N N . ILE A 1 83 ? 18.182 -6.761 -31.277 1.00 57.72 83 ILE A N 1
ATOM 659 C CA . ILE A 1 83 ? 19.327 -6.695 -32.209 1.00 57.72 83 ILE A CA 1
ATOM 660 C C . ILE A 1 83 ? 20.037 -8.060 -32.192 1.00 57.72 83 ILE A C 1
ATOM 662 O O . ILE A 1 83 ? 21.067 -8.250 -31.551 1.00 57.72 83 ILE A O 1
ATOM 666 N N . SER A 1 84 ? 19.477 -9.032 -32.909 1.00 48.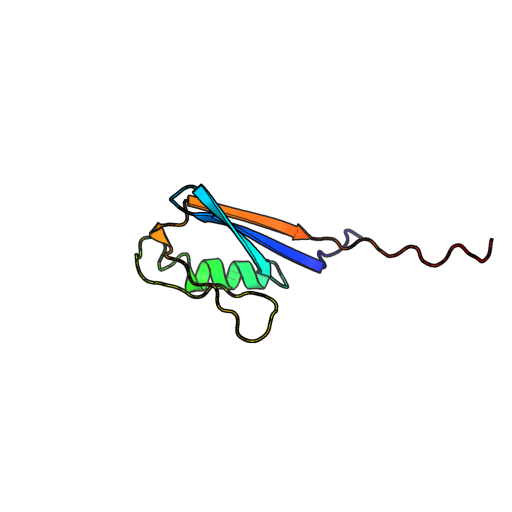28 84 SER A N 1
ATOM 667 C CA . SER A 1 84 ? 20.223 -10.192 -33.415 1.00 48.28 84 SER A CA 1
ATOM 668 C C . SER A 1 84 ? 19.631 -10.605 -34.764 1.00 48.28 84 SER A C 1
ATOM 670 O O . SER A 1 84 ? 19.071 -11.679 -34.933 1.00 48.28 84 SER A O 1
ATOM 672 N N . SER A 1 85 ? 19.671 -9.677 -35.721 1.00 50.75 85 SER A N 1
ATOM 673 C CA . SER A 1 85 ? 19.352 -9.939 -37.132 1.00 50.75 85 SER A CA 1
ATOM 674 C C . SER A 1 85 ? 20.493 -9.511 -38.065 1.00 50.75 85 SER A C 1
ATOM 676 O O . SER A 1 85 ? 20.265 -9.245 -39.240 1.00 50.75 85 SER A O 1
ATOM 678 N N . TRP A 1 86 ? 21.714 -9.412 -37.529 1.00 55.84 86 TRP A N 1
ATOM 679 C CA . TRP A 1 86 ? 22.950 -9.148 -38.281 1.00 55.84 86 TRP A CA 1
ATOM 680 C C . TRP A 1 86 ? 24.090 -10.099 -37.871 1.00 55.84 86 TRP A C 1
ATOM 682 O O . TRP A 1 86 ? 25.260 -9.721 -37.883 1.00 55.84 86 TRP A O 1
ATOM 692 N N . LEU A 1 87 ? 23.734 -11.327 -37.493 1.00 50.81 87 LEU A N 1
ATOM 693 C CA . LEU A 1 87 ? 24.588 -12.514 -37.586 1.00 50.81 87 LEU A CA 1
ATOM 694 C C . LEU A 1 87 ? 23.878 -13.511 -38.503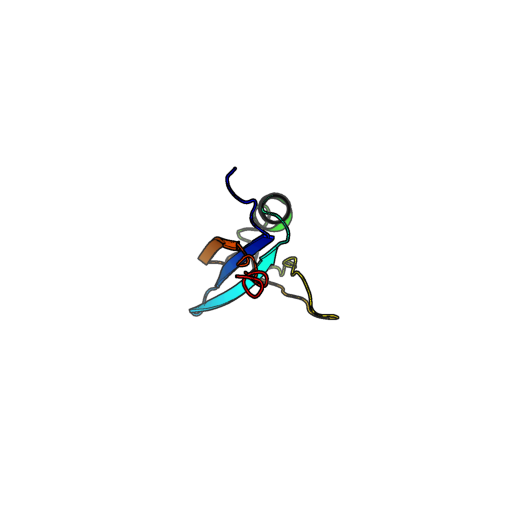 1.00 50.81 87 LEU A C 1
ATOM 696 O O . LEU A 1 87 ? 24.595 -14.238 -39.220 1.00 50.81 87 LEU A O 1
#

Sequence (87 aa):
MPRMPDEYAVHFLISGGHREEVRFATIQDFQKWYSGALMPKISSSDLINVPIRNTQNEIFVVRPSSIMGIRVEPILRAVSSEISSWL

pLDDT: mean 88.47, std 14.46, range [48.28, 98.25]

Secondary structure (DSSP, 8-state):
-PPPPSEEEEEEEETTTEEEEEEES-HHHHHHHIIIIIGGGTT--S-EEEP----TT--EEE-GGGEEEEEEEEE-PPPP----S--